Protein AF-A0A8I1N361-F1 (afdb_monomer_lite)

Sequence (67 aa):
MMTARNLPSPAGHGDIVESELLHMLQTLIDAHSGLSAIHQLLDEAKTMPEIRARFAQWQASQHEHGG

Radius of gyration: 17.29 Å; chains: 1; bounding box: 44×19×57 Å

Structure (mmCIF, N/CA/C/O backbone):
data_AF-A0A8I1N361-F1
#
_entry.id   AF-A0A8I1N361-F1
#
loop_
_atom_site.group_PDB
_atom_site.id
_atom_site.type_symbol
_atom_site.label_atom_id
_atom_site.label_alt_id
_atom_site.label_comp_id
_atom_site.label_asym_id
_atom_site.label_entity_id
_atom_site.label_seq_id
_atom_site.pdbx_PDB_ins_code
_atom_site.Cartn_x
_atom_site.Cartn_y
_atom_site.Cartn_z
_atom_site.occupancy
_atom_site.B_iso_or_equiv
_atom_site.auth_seq_id
_atom_site.auth_comp_id
_atom_site.auth_asym_id
_atom_site.auth_atom_id
_atom_site.pdbx_PDB_model_num
ATOM 1 N N . MET A 1 1 ? -35.836 -3.034 34.130 1.00 48.75 1 MET A N 1
ATOM 2 C CA . MET A 1 1 ? -34.384 -3.300 34.059 1.00 48.75 1 MET A CA 1
ATOM 3 C C . MET A 1 1 ? -34.126 -4.236 32.892 1.00 48.75 1 MET A C 1
ATOM 5 O O . MET A 1 1 ? -34.544 -5.380 32.964 1.00 48.75 1 MET A O 1
ATOM 9 N N . MET A 1 2 ? -33.490 -3.760 31.824 1.00 47.59 2 MET A N 1
ATOM 10 C CA . MET A 1 2 ? -32.874 -4.609 30.802 1.00 47.59 2 MET A CA 1
ATOM 11 C C . MET A 1 2 ? -31.575 -3.916 30.408 1.00 47.59 2 MET A C 1
ATOM 13 O O . MET A 1 2 ? -31.583 -2.843 29.812 1.00 47.59 2 MET A O 1
ATOM 17 N N . THR A 1 3 ? -30.465 -4.493 30.852 1.00 56.78 3 THR A N 1
ATOM 18 C CA . THR A 1 3 ? -29.111 -4.114 30.471 1.00 56.78 3 THR A CA 1
ATOM 19 C C . THR A 1 3 ? -28.963 -4.385 28.981 1.00 56.78 3 THR A C 1
ATOM 21 O O . THR A 1 3 ? -28.751 -5.521 28.557 1.00 56.78 3 THR A O 1
ATOM 24 N N . ALA A 1 4 ? -29.131 -3.335 28.172 1.00 57.47 4 ALA A N 1
ATOM 25 C CA . ALA A 1 4 ? -28.690 -3.345 26.790 1.00 57.47 4 ALA A CA 1
ATOM 26 C C . ALA A 1 4 ? -27.211 -3.716 26.825 1.00 57.47 4 ALA A C 1
ATOM 28 O O . ALA A 1 4 ? -26.383 -3.005 27.393 1.00 57.47 4 ALA A O 1
ATOM 29 N N . ARG A 1 5 ? -26.930 -4.923 26.338 1.00 58.72 5 ARG A N 1
ATOM 30 C CA . ARG A 1 5 ? -25.603 -5.506 26.268 1.00 58.72 5 ARG A CA 1
ATOM 31 C C . ARG A 1 5 ? -24.750 -4.472 25.541 1.00 58.72 5 ARG A C 1
ATOM 33 O O . ARG A 1 5 ? -24.986 -4.220 24.363 1.00 58.72 5 ARG A O 1
ATOM 40 N N . ASN A 1 6 ? -23.839 -3.836 26.276 1.00 56.50 6 ASN A N 1
ATOM 41 C CA . ASN A 1 6 ? -22.726 -3.072 25.741 1.00 56.50 6 ASN A CA 1
ATOM 42 C C . ASN A 1 6 ? -21.928 -4.054 24.882 1.00 56.50 6 ASN A C 1
ATOM 44 O O . ASN A 1 6 ? -20.971 -4.676 25.341 1.00 56.50 6 ASN A O 1
ATOM 48 N N . LEU A 1 7 ? -22.402 -4.276 23.657 1.00 59.88 7 LEU A N 1
ATOM 49 C CA . LEU A 1 7 ? -21.558 -4.726 22.578 1.00 59.88 7 LEU A CA 1
ATOM 50 C C . LEU A 1 7 ? -20.423 -3.708 22.568 1.00 59.88 7 LEU A C 1
ATOM 52 O O . LEU A 1 7 ? -20.717 -2.508 22.535 1.00 59.88 7 LEU A O 1
ATOM 56 N N . PRO A 1 8 ? -19.152 -4.126 22.656 1.00 53.56 8 PRO A N 1
ATOM 57 C CA . PRO A 1 8 ? -18.116 -3.259 22.155 1.00 53.56 8 PRO A CA 1
ATOM 58 C C . PRO A 1 8 ? -18.506 -3.017 20.699 1.00 53.56 8 PRO A C 1
ATOM 60 O O . PRO A 1 8 ? -18.361 -3.892 19.846 1.00 53.56 8 PRO A O 1
ATOM 63 N N . SER A 1 9 ? -19.086 -1.846 20.424 1.00 50.06 9 SER A N 1
ATOM 64 C CA . SER A 1 9 ? -18.950 -1.230 19.117 1.00 50.06 9 SER A CA 1
ATOM 65 C C . SER A 1 9 ? -17.490 -1.458 18.743 1.00 50.06 9 SER A C 1
ATOM 67 O O . SER A 1 9 ? -16.639 -1.190 19.601 1.00 50.06 9 SER A O 1
ATOM 69 N N . PRO A 1 10 ? -17.157 -1.986 17.556 1.00 56.75 10 PRO A N 1
ATOM 70 C CA . PRO A 1 10 ? -15.799 -1.866 17.069 1.00 56.75 10 PRO A CA 1
ATOM 71 C C . PRO A 1 10 ? -15.550 -0.363 16.903 1.00 56.75 10 PRO A C 1
ATOM 73 O O . PRO A 1 10 ? -15.747 0.212 15.839 1.00 56.75 10 PRO A O 1
ATOM 76 N N . ALA A 1 11 ? -15.206 0.291 18.016 1.00 49.19 11 ALA A N 1
ATOM 77 C CA . ALA A 1 11 ? -14.403 1.484 18.056 1.00 49.19 11 ALA A CA 1
ATOM 78 C C . ALA A 1 11 ? -13.210 1.109 17.176 1.00 49.19 11 ALA A C 1
ATOM 80 O O . ALA A 1 11 ? -12.479 0.171 17.460 1.00 49.19 11 ALA A O 1
ATOM 81 N N . GLY A 1 12 ? -13.145 1.646 15.971 1.00 52.81 12 GLY A N 1
ATOM 82 C CA . GLY A 1 12 ? -12.851 3.055 15.848 1.00 52.81 12 GLY A CA 1
ATOM 83 C C . GLY A 1 12 ? -11.342 3.184 15.911 1.00 52.81 12 GLY A C 1
ATOM 84 O O . GLY A 1 12 ? -10.808 3.814 16.813 1.00 52.81 12 GLY A O 1
ATOM 85 N N . HIS A 1 13 ? -10.657 2.548 14.972 1.00 48.41 13 HIS A N 1
ATOM 86 C CA . HIS A 1 13 ? -9.336 2.970 14.556 1.00 48.41 13 HIS A CA 1
ATOM 87 C C . HIS A 1 13 ? -9.067 2.371 13.187 1.00 48.41 13 HIS A C 1
ATOM 89 O O . HIS A 1 13 ? -9.411 1.216 12.940 1.00 48.41 13 HIS A O 1
ATOM 95 N N . GLY A 1 14 ? -8.504 3.170 12.286 1.00 55.47 14 GLY A N 1
ATOM 96 C CA . GLY A 1 14 ? -7.904 2.662 11.064 1.00 55.47 14 GLY A CA 1
ATOM 97 C C . GLY A 1 14 ? -6.708 1.810 11.451 1.00 55.47 14 GLY A C 1
ATOM 98 O O . GLY A 1 14 ? -5.588 2.301 11.469 1.00 55.47 14 GLY A O 1
ATOM 99 N N . ASP A 1 15 ? -6.968 0.564 11.829 1.00 65.19 15 ASP A N 1
ATOM 100 C CA . ASP A 1 15 ? -5.938 -0.398 12.168 1.00 65.19 15 ASP A CA 1
ATOM 101 C C . ASP A 1 15 ? -5.255 -0.770 10.858 1.00 65.19 15 ASP A C 1
ATOM 103 O O . ASP A 1 15 ? -5.819 -1.462 10.007 1.00 65.19 15 ASP A O 1
ATOM 107 N N . ILE A 1 16 ? -4.091 -0.169 10.624 1.00 70.56 16 ILE A N 1
ATOM 108 C CA . ILE A 1 16 ? -3.232 -0.580 9.527 1.00 70.56 16 ILE A CA 1
ATOM 109 C C . ILE A 1 16 ? -2.833 -2.018 9.825 1.00 70.56 16 ILE A C 1
ATOM 111 O O . ILE A 1 16 ? -2.073 -2.290 10.751 1.00 70.56 16 ILE A O 1
ATOM 115 N N . VAL A 1 17 ? -3.365 -2.940 9.029 1.00 86.06 17 VAL A N 1
ATOM 116 C CA . VAL A 1 17 ? -3.066 -4.361 9.153 1.00 86.06 17 VAL A CA 1
ATOM 117 C C . VAL A 1 17 ? -1.673 -4.582 8.576 1.00 86.06 17 VAL A C 1
ATOM 119 O O . VAL A 1 17 ? -1.506 -4.696 7.361 1.00 86.06 17 VAL A O 1
ATOM 122 N N . GLU A 1 18 ? -0.666 -4.621 9.449 1.00 82.19 18 GLU A N 1
ATOM 123 C CA . GLU A 1 18 ? 0.755 -4.703 9.081 1.00 82.19 18 GLU A CA 1
ATOM 124 C C . GLU A 1 18 ? 1.036 -5.827 8.072 1.00 82.19 18 GLU A C 1
ATOM 126 O O . GLU A 1 18 ? 1.703 -5.610 7.063 1.00 82.19 18 GLU A O 1
ATOM 131 N N . SER A 1 19 ? 0.463 -7.014 8.289 1.00 85.56 19 SER A N 1
ATOM 132 C CA . SER A 1 19 ? 0.652 -8.167 7.401 1.00 85.56 19 SER A CA 1
ATOM 133 C C . SER A 1 19 ? 0.131 -7.917 5.982 1.00 85.56 19 SER A C 1
ATOM 135 O O . SER A 1 19 ? 0.752 -8.331 5.007 1.00 85.56 19 SER A O 1
ATOM 137 N N . GLU A 1 20 ? -0.999 -7.222 5.853 1.00 85.88 20 GLU A N 1
ATOM 138 C CA . GLU A 1 20 ? -1.598 -6.902 4.556 1.00 85.88 20 GLU A CA 1
ATOM 139 C C . GLU A 1 20 ? -0.842 -5.742 3.881 1.00 85.88 20 GLU A C 1
ATOM 141 O O . GLU A 1 20 ? -0.617 -5.777 2.670 1.00 85.88 20 GLU A O 1
ATOM 146 N N . LEU A 1 21 ? -0.346 -4.772 4.658 1.00 85.06 21 LEU A N 1
ATOM 147 C CA . LEU A 1 21 ? 0.517 -3.699 4.161 1.00 85.06 21 LEU A CA 1
ATOM 148 C C . LEU A 1 21 ? 1.828 -4.249 3.582 1.00 85.06 21 LEU A C 1
ATOM 150 O O . LEU A 1 21 ? 2.217 -3.890 2.471 1.00 85.06 21 LEU A O 1
ATOM 154 N N . LEU A 1 22 ? 2.49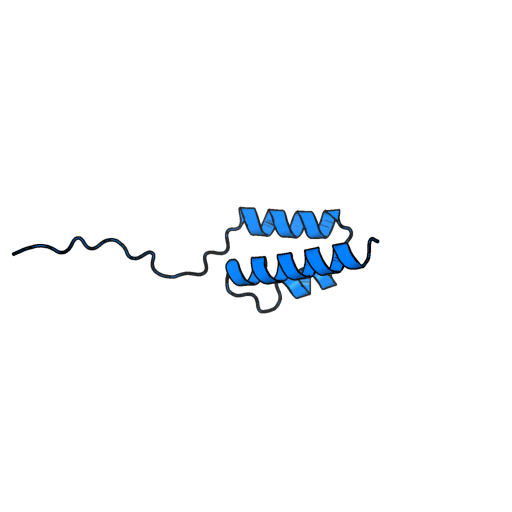0 -5.146 4.317 1.00 86.69 22 LEU A N 1
ATOM 155 C CA . LEU A 1 22 ? 3.717 -5.806 3.871 1.00 86.69 22 LEU A CA 1
ATOM 156 C C . LEU A 1 22 ? 3.484 -6.609 2.589 1.00 86.69 22 LEU A C 1
ATOM 158 O O . LEU A 1 22 ? 4.312 -6.559 1.682 1.00 86.69 22 LEU A O 1
ATOM 162 N N . HIS A 1 23 ? 2.343 -7.293 2.480 1.00 88.31 23 HIS A N 1
ATOM 163 C CA . HIS A 1 23 ? 1.981 -8.032 1.273 1.00 88.31 23 HIS A CA 1
ATOM 164 C C . HIS A 1 23 ? 1.798 -7.107 0.053 1.00 88.31 23 HIS A C 1
ATOM 166 O O . HIS A 1 23 ? 2.289 -7.409 -1.039 1.00 88.31 23 HIS A O 1
ATOM 172 N N . MET A 1 24 ? 1.161 -5.941 0.230 1.00 86.75 24 MET A N 1
ATOM 173 C CA . MET A 1 24 ? 1.041 -4.934 -0.835 1.00 86.75 24 MET A CA 1
ATOM 174 C C . MET A 1 24 ? 2.402 -4.362 -1.244 1.00 86.75 24 MET A C 1
ATOM 176 O O . MET A 1 24 ? 2.692 -4.263 -2.435 1.00 86.75 24 MET A O 1
ATOM 180 N N . LEU A 1 25 ? 3.263 -4.033 -0.276 1.00 85.06 25 LEU A N 1
ATOM 181 C CA . LEU A 1 25 ? 4.619 -3.547 -0.549 1.00 85.06 25 LEU A CA 1
ATOM 182 C C . LEU A 1 25 ? 5.457 -4.586 -1.289 1.00 85.06 25 LEU A C 1
ATOM 184 O O . LEU A 1 25 ? 6.145 -4.249 -2.248 1.00 85.06 25 LEU A O 1
ATOM 188 N N . GLN A 1 26 ? 5.361 -5.852 -0.892 1.00 86.00 26 GLN A N 1
ATOM 189 C CA . GLN A 1 26 ? 6.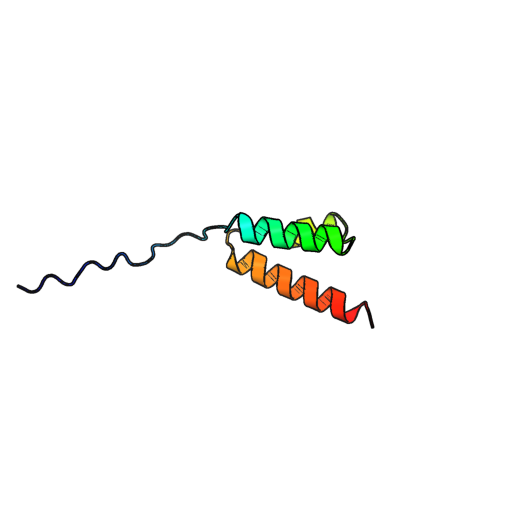036 -6.940 -1.587 1.00 86.00 26 GLN A CA 1
ATOM 190 C C . GLN A 1 26 ? 5.543 -7.082 -3.029 1.00 86.00 26 GLN A C 1
ATOM 192 O O . GLN A 1 26 ? 6.363 -7.263 -3.920 1.00 86.00 26 GLN A O 1
ATOM 197 N N . THR A 1 27 ? 4.242 -6.905 -3.276 1.00 85.75 27 THR A N 1
ATOM 198 C CA . THR A 1 27 ? 3.684 -6.906 -4.639 1.00 85.75 27 THR A CA 1
ATOM 199 C C . THR A 1 27 ? 4.218 -5.740 -5.477 1.00 85.75 27 THR A C 1
ATOM 201 O O . THR A 1 27 ? 4.530 -5.920 -6.650 1.00 85.75 27 THR A O 1
ATOM 204 N N . LEU A 1 28 ? 4.363 -4.545 -4.889 1.00 83.94 28 LEU A N 1
ATOM 205 C CA . LEU A 1 28 ? 4.961 -3.391 -5.574 1.00 83.94 28 LEU A CA 1
ATOM 206 C C . LEU A 1 28 ? 6.426 -3.650 -5.954 1.00 83.94 28 LEU A C 1
ATOM 208 O O . LEU A 1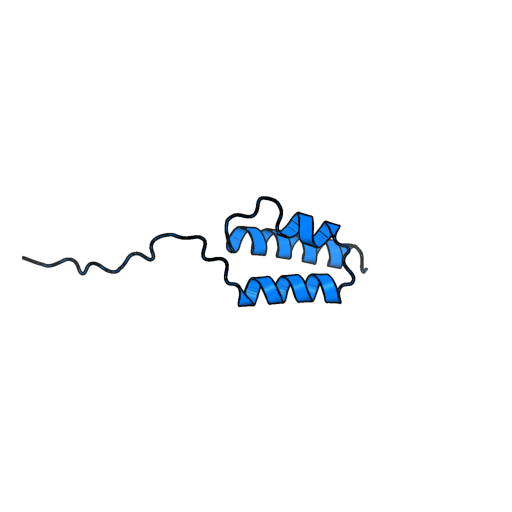 28 ? 6.850 -3.290 -7.051 1.00 83.94 28 LEU A O 1
ATOM 212 N N . ILE A 1 29 ? 7.183 -4.288 -5.058 1.00 81.88 29 ILE A N 1
ATOM 213 C CA . ILE A 1 29 ? 8.584 -4.661 -5.290 1.00 8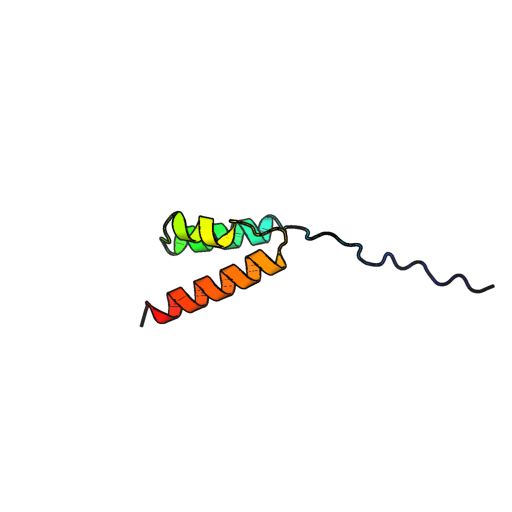1.88 29 ILE A CA 1
ATOM 214 C C . ILE A 1 29 ? 8.684 -5.737 -6.382 1.00 81.88 29 ILE A C 1
ATOM 216 O O . ILE A 1 29 ? 9.505 -5.603 -7.287 1.00 81.88 29 ILE A O 1
ATO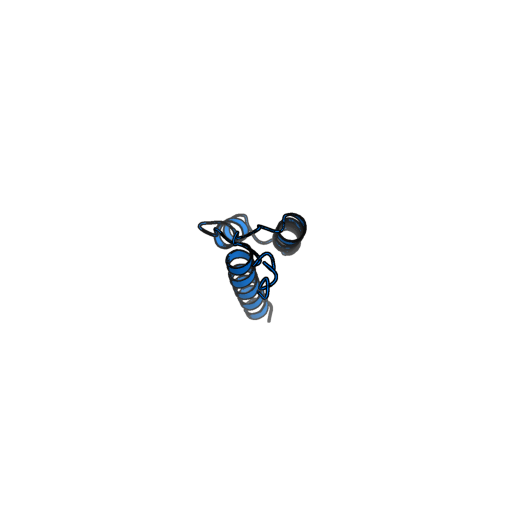M 220 N N . ASP A 1 30 ? 7.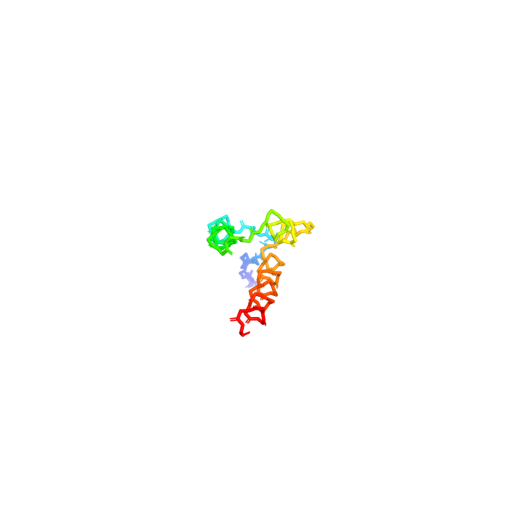838 -6.769 -6.324 1.00 83.06 30 ASP A N 1
ATOM 221 C CA . ASP A 1 30 ? 7.797 -7.868 -7.301 1.00 83.06 30 ASP A CA 1
ATOM 222 C C . ASP A 1 30 ? 7.438 -7.374 -8.709 1.00 83.06 30 ASP A C 1
ATOM 224 O O . ASP A 1 30 ? 8.096 -7.725 -9.686 1.00 83.06 30 ASP A O 1
ATOM 228 N N . ALA A 1 31 ? 6.492 -6.436 -8.804 1.00 78.94 31 ALA A N 1
ATOM 229 C CA . ALA A 1 31 ? 6.117 -5.783 -10.056 1.00 78.94 31 ALA A CA 1
ATOM 230 C C . ALA A 1 31 ? 7.204 -4.846 -10.626 1.00 78.94 31 ALA A C 1
ATOM 232 O O . ALA A 1 31 ? 6.941 -4.130 -11.593 1.00 78.94 31 ALA A O 1
ATOM 233 N N . HIS A 1 32 ? 8.402 -4.790 -10.020 1.00 75.81 32 HIS A N 1
ATOM 234 C CA . HIS A 1 32 ? 9.468 -3.843 -10.365 1.00 75.81 32 HIS A CA 1
ATOM 235 C C . HIS A 1 32 ? 8.978 -2.383 -10.384 1.00 75.81 32 HIS A C 1
ATOM 237 O O . HIS A 1 32 ? 9.534 -1.519 -11.070 1.00 75.81 32 HIS A O 1
ATOM 243 N N . SER A 1 33 ? 7.924 -2.088 -9.619 1.00 69.69 33 SER A N 1
ATOM 244 C CA . SER A 1 33 ? 7.378 -0.746 -9.542 1.00 69.69 33 SER A CA 1
ATOM 245 C C . SER A 1 33 ? 8.331 0.126 -8.736 1.00 69.69 33 SER A C 1
ATOM 247 O O . SER A 1 33 ? 8.752 -0.217 -7.632 1.00 69.69 33 SER A O 1
ATOM 249 N N . GLY A 1 34 ? 8.721 1.257 -9.323 1.00 72.94 34 GLY A N 1
ATOM 250 C CA . GLY A 1 34 ? 9.679 2.167 -8.709 1.00 72.94 34 GLY A CA 1
ATOM 251 C C . GLY A 1 34 ? 9.190 2.723 -7.369 1.00 72.94 34 GLY A C 1
ATOM 252 O O . GLY A 1 34 ? 8.003 2.690 -7.043 1.00 72.94 34 GLY A O 1
ATOM 253 N N . LEU A 1 35 ? 10.116 3.322 -6.617 1.00 75.06 35 LEU A N 1
ATOM 254 C CA . LEU A 1 35 ? 9.870 3.972 -5.319 1.00 75.06 35 LEU A CA 1
ATOM 255 C C . LEU A 1 35 ? 8.684 4.962 -5.338 1.00 75.06 35 LEU A C 1
ATOM 257 O O . LEU A 1 35 ? 8.015 5.152 -4.325 1.00 75.06 35 LEU A O 1
ATOM 261 N N . SER A 1 36 ? 8.380 5.541 -6.502 1.00 78.81 36 SER A N 1
ATOM 262 C CA . SER A 1 36 ? 7.216 6.399 -6.744 1.00 78.81 36 SER A CA 1
ATOM 263 C C . SER A 1 36 ? 5.872 5.711 -6.476 1.00 78.81 36 SER A C 1
ATOM 265 O O . SER A 1 36 ? 4.972 6.348 -5.938 1.00 78.81 36 SER A O 1
ATOM 267 N N . ALA A 1 37 ? 5.730 4.421 -6.795 1.00 78.75 37 ALA A N 1
ATOM 268 C CA . ALA A 1 37 ? 4.489 3.676 -6.572 1.00 78.75 37 ALA A CA 1
ATOM 269 C C . ALA A 1 37 ? 4.250 3.412 -5.079 1.00 78.75 37 ALA A C 1
ATOM 271 O O . ALA A 1 37 ? 3.131 3.552 -4.592 1.00 78.75 37 ALA A O 1
ATOM 272 N N . ILE A 1 38 ? 5.321 3.109 -4.337 1.00 82.25 38 ILE A N 1
ATOM 273 C CA . ILE A 1 38 ? 5.281 2.981 -2.874 1.00 82.25 38 ILE A CA 1
ATOM 274 C C . ILE A 1 38 ? 4.892 4.321 -2.245 1.00 82.25 38 ILE A C 1
ATOM 276 O O . ILE A 1 38 ? 4.038 4.357 -1.361 1.00 82.25 38 ILE A O 1
ATOM 280 N N . HIS A 1 39 ? 5.463 5.424 -2.741 1.00 82.00 39 HIS A N 1
ATOM 281 C CA . HIS A 1 39 ? 5.093 6.760 -2.288 1.00 82.00 39 HIS A CA 1
ATOM 282 C C . HIS A 1 39 ? 3.607 7.034 -2.544 1.00 82.00 39 HIS A C 1
ATOM 284 O O . HIS A 1 39 ? 2.896 7.337 -1.606 1.00 82.00 39 HIS A O 1
ATOM 290 N N . GLN A 1 40 ? 3.075 6.823 -3.752 1.00 80.06 40 GLN A N 1
ATOM 291 C CA . GLN A 1 40 ? 1.640 7.039 -4.018 1.00 80.06 40 GLN A CA 1
ATOM 292 C C . GLN A 1 40 ? 0.705 6.190 -3.137 1.00 80.06 40 GLN A C 1
ATOM 294 O O . GLN A 1 40 ? -0.412 6.616 -2.821 1.00 80.06 40 GLN A O 1
ATOM 299 N N . LEU A 1 41 ? 1.148 4.993 -2.747 1.00 80.75 41 LEU A N 1
ATOM 300 C CA . LEU A 1 41 ? 0.371 4.095 -1.901 1.00 80.75 41 LEU A CA 1
ATOM 301 C C . LEU A 1 41 ? 0.281 4.580 -0.451 1.00 80.75 41 LEU A C 1
ATOM 303 O O . LEU A 1 41 ? -0.785 4.502 0.159 1.00 80.75 41 LEU A O 1
ATOM 307 N N . LEU A 1 42 ? 1.413 5.037 0.089 1.00 81.38 42 LEU A N 1
ATOM 308 C CA . LEU A 1 42 ? 1.578 5.342 1.510 1.00 81.38 42 LEU A CA 1
ATOM 309 C C . LEU A 1 42 ? 1.461 6.833 1.832 1.00 81.38 42 LEU A C 1
ATOM 311 O O . LEU A 1 42 ? 1.123 7.187 2.958 1.00 81.38 42 LEU A O 1
ATOM 315 N N . ASP A 1 43 ? 1.739 7.704 0.867 1.00 80.75 43 ASP A N 1
ATOM 316 C CA . ASP A 1 43 ? 1.726 9.152 1.043 1.00 80.75 43 ASP A CA 1
ATOM 317 C C . ASP A 1 43 ? 0.315 9.619 1.400 1.00 80.75 43 ASP A C 1
ATOM 319 O O . ASP A 1 43 ? -0.643 9.359 0.682 1.00 80.75 43 ASP A O 1
ATOM 323 N N . GLU A 1 44 ? 0.160 10.267 2.549 1.00 71.50 44 GLU A N 1
ATOM 324 C CA . GLU A 1 44 ? -1.125 10.723 3.105 1.00 71.50 44 GLU A CA 1
ATOM 325 C C . GLU A 1 44 ? -2.145 9.640 3.508 1.00 71.50 44 GLU A C 1
ATOM 327 O O . GLU A 1 44 ? -3.203 9.989 4.037 1.00 71.50 44 GLU A O 1
ATOM 332 N N . ALA A 1 45 ? -1.872 8.346 3.316 1.00 76.25 45 ALA A N 1
ATOM 333 C CA . ALA A 1 45 ? -2.812 7.297 3.701 1.00 76.25 45 ALA A CA 1
ATOM 334 C C . ALA A 1 45 ? -2.816 7.108 5.228 1.00 76.25 45 ALA A C 1
ATOM 336 O O . ALA A 1 45 ? -1.800 6.760 5.831 1.00 76.25 45 ALA A O 1
ATOM 337 N N . LYS A 1 46 ? -3.966 7.344 5.872 1.00 78.56 46 LYS A N 1
ATOM 338 C CA . LYS A 1 46 ? -4.094 7.287 7.344 1.00 78.56 46 LYS A CA 1
ATOM 339 C C . LYS A 1 46 ? -4.780 6.021 7.830 1.00 78.56 46 LYS A C 1
ATOM 341 O O . LYS A 1 46 ? -4.749 5.725 9.022 1.00 78.56 46 LYS A O 1
ATOM 346 N N . THR A 1 47 ? -5.422 5.291 6.923 1.00 82.94 47 THR A N 1
ATOM 347 C CA . THR A 1 47 ? -6.208 4.106 7.248 1.00 82.94 47 THR A CA 1
ATOM 348 C C . THR A 1 47 ? -5.982 2.989 6.232 1.00 82.94 47 THR A C 1
ATOM 350 O O . THR A 1 47 ? -5.768 3.224 5.043 1.00 82.94 47 THR A O 1
ATOM 353 N N . MET A 1 48 ? -6.087 1.744 6.693 1.00 83.44 48 MET A N 1
ATOM 354 C CA . MET A 1 48 ? -5.990 0.560 5.838 1.00 83.44 48 MET A CA 1
ATOM 355 C C . MET A 1 48 ? -6.916 0.563 4.605 1.00 83.44 48 MET A C 1
ATOM 357 O O . MET A 1 48 ? -6.444 0.247 3.511 1.00 83.44 48 MET A O 1
ATOM 361 N N . PRO A 1 49 ? -8.213 0.928 4.707 1.00 85.12 49 PRO A N 1
ATOM 362 C CA . PRO A 1 49 ? -9.081 0.996 3.533 1.00 85.12 49 PRO A CA 1
ATOM 363 C C . PRO A 1 49 ? -8.615 2.015 2.483 1.00 85.12 49 PRO A C 1
ATOM 365 O O . PRO A 1 49 ? -8.790 1.756 1.293 1.00 85.12 49 PRO A O 1
ATOM 368 N N . GLU A 1 50 ? -7.986 3.127 2.877 1.00 86.25 50 GLU A N 1
ATOM 369 C CA . GLU A 1 50 ? -7.408 4.082 1.919 1.00 86.25 50 GLU A CA 1
ATOM 370 C C . GLU A 1 50 ? -6.216 3.477 1.172 1.00 86.25 50 GLU A C 1
ATOM 372 O O . GLU A 1 50 ? -6.149 3.578 -0.054 1.00 86.25 50 GLU A O 1
ATOM 377 N N . ILE A 1 51 ? -5.319 2.793 1.892 1.00 86.50 51 ILE A N 1
ATOM 378 C CA . ILE A 1 51 ? -4.166 2.095 1.302 1.00 86.50 51 ILE A CA 1
ATOM 379 C C . ILE A 1 51 ? -4.655 1.046 0.297 1.00 86.50 51 ILE A C 1
ATOM 381 O O . ILE A 1 51 ? -4.191 1.014 -0.842 1.00 86.50 51 ILE A O 1
ATOM 385 N N . ARG A 1 52 ? -5.667 0.248 0.667 1.00 86.25 52 ARG A N 1
ATOM 386 C CA . ARG A 1 52 ? -6.289 -0.742 -0.228 1.00 86.25 52 ARG A CA 1
ATOM 387 C C . ARG A 1 52 ? -6.906 -0.111 -1.473 1.00 86.25 52 ARG A C 1
ATOM 389 O O . ARG A 1 52 ? -6.732 -0.635 -2.570 1.00 86.25 52 ARG A O 1
ATOM 396 N N . ALA A 1 53 ? -7.640 0.992 -1.320 1.00 87.69 53 ALA A N 1
ATOM 397 C CA . ALA A 1 53 ? -8.277 1.678 -2.444 1.00 87.69 53 ALA A CA 1
ATOM 398 C C . ALA A 1 53 ? -7.241 2.244 -3.428 1.00 87.69 53 ALA A C 1
ATOM 400 O O . ALA A 1 53 ? -7.449 2.212 -4.643 1.00 87.69 53 ALA A O 1
ATOM 401 N N . ARG A 1 54 ? -6.108 2.739 -2.918 1.00 87.25 54 ARG A N 1
ATOM 402 C CA . ARG A 1 54 ? -4.979 3.204 -3.735 1.00 87.25 54 ARG A CA 1
ATOM 403 C C . ARG A 1 54 ? -4.243 2.044 -4.400 1.00 87.25 54 ARG A C 1
ATOM 405 O O . ARG A 1 54 ? -3.915 2.138 -5.578 1.00 87.25 54 ARG A O 1
ATOM 412 N N . PHE A 1 55 ? -4.056 0.932 -3.691 1.00 87.06 55 PHE A N 1
ATOM 413 C CA . PHE A 1 55 ? -3.463 -0.284 -4.249 1.00 87.06 55 PHE A CA 1
ATOM 414 C C . PHE A 1 55 ? -4.283 -0.842 -5.408 1.00 87.06 55 PHE A C 1
ATOM 416 O O . PHE A 1 55 ? -3.728 -1.115 -6.467 1.00 87.06 55 PHE A O 1
ATOM 423 N N . ALA A 1 56 ? -5.607 -0.919 -5.252 1.00 87.00 56 ALA A N 1
ATOM 424 C CA . ALA A 1 56 ? -6.503 -1.358 -6.317 1.00 87.00 56 ALA A CA 1
ATOM 425 C C . ALA A 1 56 ? -6.425 -0.446 -7.558 1.00 87.00 56 ALA A C 1
ATOM 427 O O . ALA A 1 56 ? -6.395 -0.938 -8.684 1.00 87.00 56 ALA A O 1
ATOM 428 N N . GLN A 1 57 ? -6.335 0.875 -7.364 1.00 85.75 57 GLN A N 1
ATOM 429 C CA . GLN A 1 57 ? -6.143 1.830 -8.466 1.00 85.75 57 GLN A CA 1
ATOM 430 C C . GLN A 1 57 ? -4.790 1.658 -9.165 1.00 85.75 57 GLN A C 1
ATOM 432 O O . GLN A 1 57 ? -4.725 1.692 -10.396 1.00 85.75 57 GLN A O 1
ATOM 437 N N . TRP A 1 58 ? -3.713 1.450 -8.405 1.00 85.44 58 TRP A N 1
ATOM 438 C CA . TRP A 1 58 ? -2.399 1.164 -8.978 1.00 85.44 58 TRP A CA 1
ATOM 439 C C . TRP A 1 58 ? -2.415 -0.155 -9.764 1.00 85.44 58 TRP A C 1
ATOM 441 O O . TRP A 1 58 ? -1.974 -0.168 -10.910 1.00 85.44 58 TRP A O 1
ATOM 451 N N . GLN A 1 59 ? -3.002 -1.228 -9.218 1.00 82.75 59 GLN A N 1
ATOM 452 C CA . GLN A 1 59 ? -3.129 -2.517 -9.912 1.00 82.75 59 GLN A CA 1
ATOM 453 C C . GLN A 1 59 ? -3.900 -2.384 -11.231 1.00 82.75 59 GLN A C 1
ATOM 455 O O . GLN A 1 59 ? -3.455 -2.908 -12.252 1.00 82.75 59 GLN A O 1
ATOM 460 N N . ALA A 1 60 ? -5.012 -1.641 -11.237 1.00 84.50 60 ALA A N 1
ATOM 461 C CA . ALA A 1 60 ? -5.757 -1.351 -12.460 1.00 84.50 60 ALA A CA 1
ATOM 462 C C . ALA A 1 60 ? -4.897 -0.585 -13.482 1.00 84.50 60 ALA A C 1
ATOM 464 O O . ALA A 1 60 ? -4.885 -0.927 -14.658 1.00 84.50 60 ALA A O 1
ATOM 465 N N . SER A 1 61 ? -4.108 0.394 -13.031 1.00 81.44 61 SER A N 1
ATOM 466 C CA . SER A 1 61 ? -3.238 1.195 -13.909 1.00 81.44 61 SER A CA 1
ATOM 467 C C . SER A 1 61 ? -2.066 0.399 -14.502 1.00 81.44 61 SER A C 1
ATOM 469 O O . SER A 1 61 ? -1.611 0.711 -15.603 1.00 81.44 61 SER A O 1
ATOM 471 N N . GLN A 1 62 ? -1.570 -0.617 -13.785 1.00 74.25 62 GLN A N 1
ATOM 472 C CA . GLN A 1 62 ? -0.557 -1.550 -14.293 1.00 74.25 62 GLN A CA 1
ATOM 473 C C . GLN A 1 62 ? -1.147 -2.523 -15.317 1.00 74.25 62 GLN A C 1
ATOM 475 O O . GLN A 1 62 ? -0.510 -2.805 -16.327 1.00 74.25 62 GLN A O 1
ATOM 480 N N . HIS A 1 63 ? -2.372 -3.004 -15.084 1.00 63.66 63 HIS A N 1
ATOM 481 C CA . HIS A 1 63 ? -3.064 -3.903 -16.008 1.00 63.66 63 HIS A CA 1
ATOM 482 C C . HIS A 1 63 ? -3.326 -3.239 -17.371 1.00 63.66 63 HIS A C 1
ATOM 484 O O . HIS A 1 63 ? -3.198 -3.885 -18.405 1.00 63.66 63 HIS A O 1
ATOM 490 N N . GLU A 1 64 ? -3.618 -1.937 -17.383 1.00 64.25 64 GLU A N 1
ATOM 491 C CA . GLU A 1 64 ? -3.841 -1.160 -18.612 1.00 64.25 64 GLU A CA 1
ATOM 492 C C . GLU A 1 64 ? -2.542 -0.876 -19.399 1.00 64.25 64 GLU A C 1
ATOM 494 O O . GLU A 1 64 ? -2.590 -0.700 -20.611 1.00 64.25 64 GLU A O 1
ATOM 499 N N . HIS A 1 65 ? -1.374 -0.842 -18.742 1.00 57.03 65 HIS A N 1
ATOM 500 C CA . HIS A 1 65 ? -0.072 -0.612 -19.396 1.00 57.03 65 HIS A CA 1
ATOM 501 C C . HIS A 1 65 ? 0.641 -1.901 -19.846 1.00 57.03 65 HIS A C 1
ATOM 503 O O . HIS A 1 65 ? 1.678 -1.818 -20.503 1.00 57.03 65 HIS A O 1
ATOM 509 N N . GLY A 1 66 ? 0.119 -3.076 -19.481 1.00 52.97 66 GLY A N 1
ATOM 510 C CA . GLY A 1 66 ? 0.687 -4.387 -19.814 1.00 52.97 66 GLY A CA 1
ATOM 511 C C . GLY A 1 66 ? 0.003 -5.126 -20.973 1.00 52.97 66 GLY A C 1
ATOM 512 O O . GLY A 1 66 ? 0.259 -6.320 -21.129 1.00 52.97 66 GLY A O 1
ATOM 513 N N . GLY A 1 67 ? -0.880 -4.459 -21.728 1.00 42.75 67 GLY A N 1
ATOM 514 C CA . GLY A 1 67 ? -1.628 -5.014 -22.869 1.00 42.75 67 GLY A CA 1
ATOM 515 C C . GLY A 1 67 ? -1.030 -4.686 -24.230 1.00 42.75 67 GLY A C 1
ATOM 516 O O . GLY A 1 67 ? -0.602 -3.527 -24.422 1.00 42.75 67 GLY A O 1
#

pLDDT: mean 74.0, std 13.48, range [42.75, 88.31]

Secondary structure (DSSP, 8-state):
-----------------HHHHHHHHHHHHHTT--HHHHHHHHTT--SHHHHHHHHHHHHHHHHHH--

Foldseek 3Di:
DDPPPPDPPPDDALPQPVVVLVVLVVVCVVLVNDPVLVCQLPPPDRHNVSSVVSSVVVVVVVVVVVD